Protein AF-A0A2S9FCI5-F1 (afdb_monomer)

Solvent-accessible surface area (backbone atoms only — not comparable to full-atom values): 9560 Å² total; per-residue (Å²): 133,84,92,73,63,89,64,54,70,78,67,57,77,81,68,85,74,79,74,58,65,68,59,52,50,54,52,49,54,51,51,53,51,51,51,53,52,43,71,76,43,70,69,76,59,73,81,62,77,63,88,55,54,66,58,54,49,51,61,74,65,48,76,75,74,75,86,72,66,100,71,66,59,71,43,45,28,89,49,37,69,62,48,51,52,48,42,28,73,77,68,65,31,40,71,61,73,78,63,41,67,41,101,87,70,45,36,70,36,37,42,33,37,45,84,93,44,63,40,35,37,16,31,47,40,65,93,80,68,43,58,39,72,59,88,97,55,80,88,76,87,85,89,76,78,69,99,71,92,130

Mean predicted aligned error: 16.14 Å

Sequence (150 aa):
MNDRDPLDVLRTGDLPIAPDPEFAAGLRARLESAANLFEQQPDRTQGVIMSGTDTALAELTRPASPPRPAAVPYLAVTDARAAISWYTDAFGAALVGDPVEMDDGRIGHAELTLSGGVLYLADEYPEIGLRAPSPQAVSVSLMLPVVDTD

Secondary structure (DSSP, 8-state):
-----TTGGGGS--PPPPPPHHHHHHHHHHHHHHHHHHHH-GGGGTT---TTHHHHHHHHTSPPPPPPPSS--EEEES-HHHHHHHHHHHH--EE-S--EE-TTS-EEEEEEEETTEEEEEEE-BGGGTB-PPPTT----------S---

Structure (mmCIF, N/CA/C/O backbone):
data_AF-A0A2S9FCI5-F1
#
_entry.id   AF-A0A2S9FCI5-F1
#
loop_
_atom_site.group_PDB
_atom_site.id
_atom_site.type_symbol
_atom_site.label_atom_id
_atom_site.label_alt_id
_atom_site.label_comp_id
_atom_site.label_asym_id
_atom_site.label_entity_id
_atom_site.label_seq_id
_atom_site.pdbx_PDB_ins_code
_atom_site.Cartn_x
_atom_site.Cartn_y
_atom_site.Cartn_z
_atom_site.occupancy
_atom_site.B_iso_or_equiv
_atom_site.auth_seq_id
_atom_site.auth_comp_id
_atom_site.auth_asym_id
_atom_site.auth_atom_id
_atom_site.pdbx_PDB_model_num
ATOM 1 N N . MET A 1 1 ? 35.111 19.765 6.389 1.00 44.50 1 MET A N 1
ATOM 2 C CA . MET A 1 1 ? 33.967 20.696 6.398 1.00 44.50 1 MET A CA 1
ATOM 3 C C . MET A 1 1 ? 33.190 20.392 5.128 1.00 44.50 1 MET A C 1
ATOM 5 O O . MET A 1 1 ? 33.705 20.666 4.056 1.00 44.50 1 MET A O 1
ATOM 9 N N . ASN A 1 2 ? 32.122 19.597 5.240 1.00 48.12 2 ASN A N 1
ATOM 10 C CA . ASN A 1 2 ? 31.456 18.956 4.102 1.00 48.12 2 ASN A CA 1
ATOM 11 C C . ASN A 1 2 ? 30.420 19.931 3.522 1.00 48.12 2 ASN A C 1
ATOM 13 O O . ASN A 1 2 ? 29.406 20.186 4.158 1.00 48.12 2 ASN A O 1
ATOM 17 N N . ASP A 1 3 ? 30.732 20.514 2.369 1.00 64.88 3 ASP A N 1
ATOM 18 C CA . ASP A 1 3 ? 30.119 21.734 1.815 1.00 64.88 3 ASP A CA 1
ATOM 19 C C . ASP A 1 3 ? 28.894 21.483 0.911 1.00 64.88 3 ASP A C 1
ATOM 21 O O . ASP A 1 3 ? 28.560 22.292 0.054 1.00 64.88 3 ASP A O 1
ATOM 25 N N . ARG A 1 4 ? 28.223 20.332 1.042 1.00 68.31 4 ARG A N 1
ATOM 26 C CA . ARG A 1 4 ? 26.975 20.041 0.312 1.00 68.31 4 ARG A CA 1
ATOM 27 C C . ARG A 1 4 ? 26.070 19.134 1.135 1.00 68.31 4 ARG A C 1
ATOM 29 O O . ARG A 1 4 ? 26.038 17.924 0.922 1.00 68.31 4 ARG A O 1
ATOM 36 N N . ASP A 1 5 ? 25.357 19.725 2.089 1.00 80.44 5 ASP A N 1
ATOM 37 C CA . ASP A 1 5 ? 24.171 19.103 2.680 1.00 80.44 5 ASP A CA 1
ATOM 38 C C . ASP A 1 5 ? 23.029 19.186 1.643 1.00 80.44 5 ASP A C 1
ATOM 40 O O . ASP A 1 5 ? 22.591 20.289 1.311 1.00 80.44 5 ASP A O 1
ATOM 44 N N . PRO A 1 6 ? 22.549 18.061 1.082 1.00 68.00 6 PRO A N 1
ATOM 45 C CA . PRO A 1 6 ? 21.478 18.070 0.084 1.00 68.00 6 PRO A CA 1
ATOM 46 C C . PRO A 1 6 ? 20.135 18.565 0.644 1.00 68.00 6 PRO A C 1
ATOM 48 O O . PRO A 1 6 ? 19.235 18.871 -0.134 1.00 68.00 6 PRO A O 1
ATOM 51 N N . LEU A 1 7 ? 19.992 18.658 1.972 1.00 74.44 7 LEU A N 1
ATOM 52 C CA . LEU A 1 7 ? 18.782 19.143 2.634 1.00 74.44 7 LEU A CA 1
ATOM 53 C C . LEU A 1 7 ? 18.821 20.645 2.945 1.00 74.44 7 LEU A C 1
ATOM 55 O O . LEU A 1 7 ? 17.837 21.183 3.449 1.00 74.44 7 LEU A O 1
ATOM 59 N N . ASP A 1 8 ? 19.911 21.347 2.621 1.00 75.44 8 ASP A N 1
ATOM 60 C CA . ASP A 1 8 ? 20.044 22.779 2.917 1.00 75.44 8 ASP A CA 1
ATOM 61 C C . ASP A 1 8 ? 19.059 23.642 2.107 1.00 75.44 8 ASP A C 1
ATOM 63 O O . ASP A 1 8 ? 18.567 24.658 2.591 1.00 75.44 8 ASP A O 1
A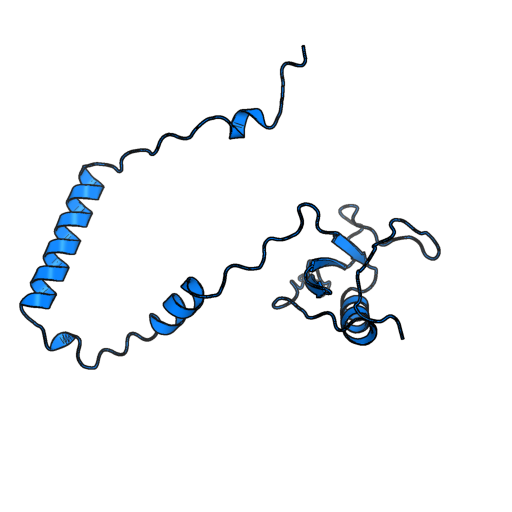TOM 67 N N . VAL A 1 9 ? 18.655 23.169 0.921 1.00 68.69 9 VAL A N 1
ATOM 68 C CA . VAL A 1 9 ? 17.616 23.798 0.083 1.00 68.69 9 VAL A CA 1
ATOM 69 C C . VAL A 1 9 ? 16.278 23.909 0.821 1.00 68.69 9 VAL A C 1
ATOM 71 O O . VAL A 1 9 ? 15.575 24.902 0.650 1.00 68.69 9 VAL A O 1
ATOM 74 N N . LEU A 1 10 ? 15.943 22.946 1.688 1.00 69.69 10 LEU A N 1
ATOM 75 C CA . LEU A 1 10 ? 14.701 22.959 2.473 1.00 69.69 10 LEU A CA 1
ATOM 76 C C . LEU A 1 10 ? 14.746 23.935 3.657 1.00 69.69 10 LEU A C 1
ATOM 78 O O . LEU A 1 10 ? 13.714 24.212 4.263 1.00 69.69 10 LEU A O 1
ATOM 82 N N . ARG A 1 11 ? 15.932 24.444 4.012 1.00 70.62 11 ARG A N 1
ATOM 83 C CA . ARG A 1 11 ? 16.096 25.481 5.041 1.00 70.62 11 ARG A CA 1
ATOM 84 C C . ARG A 1 11 ? 15.935 26.890 4.478 1.00 70.62 11 ARG A C 1
ATOM 86 O O . ARG A 1 11 ? 15.844 27.844 5.252 1.00 70.62 11 ARG A O 1
ATOM 93 N N . THR A 1 12 ? 15.882 27.033 3.155 1.00 65.25 12 THR A N 1
ATOM 94 C CA . THR A 1 12 ? 15.534 28.296 2.506 1.00 65.25 12 THR A CA 1
ATOM 95 C C . THR A 1 12 ? 14.066 28.580 2.802 1.00 65.25 12 THR A C 1
ATOM 97 O O . THR A 1 12 ? 13.178 27.896 2.305 1.00 65.25 12 THR A O 1
ATOM 100 N N . GLY A 1 13 ? 13.799 29.547 3.677 1.00 62.72 13 GLY A N 1
ATOM 101 C CA . GLY A 1 13 ? 12.436 29.982 3.948 1.00 62.72 13 GLY A CA 1
ATOM 102 C C . GLY A 1 13 ? 11.871 30.661 2.708 1.00 62.72 13 GLY A C 1
ATOM 103 O O . GLY A 1 13 ? 12.209 31.816 2.452 1.00 62.72 13 GLY A O 1
ATOM 104 N N . ASP A 1 14 ? 11.026 29.962 1.952 1.00 69.19 14 ASP A N 1
ATOM 105 C CA . ASP A 1 14 ? 10.187 30.598 0.940 1.00 69.19 14 ASP A CA 1
ATOM 106 C C . ASP A 1 14 ? 9.311 31.630 1.652 1.00 69.19 14 ASP A C 1
ATOM 108 O O . ASP A 1 14 ? 8.370 31.308 2.383 1.00 69.19 14 ASP A O 1
ATOM 112 N N . LEU A 1 15 ? 9.685 32.901 1.506 1.00 68.88 15 LEU A N 1
ATOM 113 C CA . LEU A 1 15 ? 8.907 33.996 2.055 1.00 68.88 15 LEU A CA 1
ATOM 114 C C . LEU A 1 15 ? 7.566 34.032 1.315 1.00 68.88 15 LEU A C 1
ATOM 116 O O . LEU A 1 15 ? 7.563 33.972 0.083 1.00 68.88 15 LEU A O 1
ATOM 120 N N . PRO A 1 16 ? 6.434 34.154 2.031 1.00 64.00 16 PRO A N 1
ATOM 121 C CA . PRO A 1 16 ? 5.131 34.285 1.402 1.00 64.00 16 PRO A CA 1
ATOM 122 C C . PRO A 1 16 ? 5.162 35.395 0.351 1.00 64.00 16 PRO A C 1
ATOM 124 O O . PRO A 1 16 ? 5.389 36.564 0.670 1.00 64.00 16 PRO A O 1
ATOM 127 N N . ILE A 1 17 ? 4.955 35.024 -0.910 1.00 78.69 17 ILE A N 1
ATOM 128 C CA . ILE A 1 17 ? 4.878 35.990 -1.998 1.00 78.69 17 ILE A CA 1
ATOM 129 C C . ILE A 1 17 ? 3.498 36.633 -1.910 1.00 78.69 17 ILE A C 1
ATOM 131 O O . ILE A 1 17 ? 2.476 35.945 -1.949 1.00 78.69 17 ILE A O 1
ATOM 135 N N . ALA A 1 18 ? 3.464 37.956 -1.755 1.00 80.38 18 ALA A N 1
ATOM 136 C CA . ALA A 1 18 ? 2.209 38.690 -1.815 1.00 80.38 18 ALA A CA 1
ATOM 137 C C . ALA A 1 18 ? 1.547 38.444 -3.186 1.00 80.38 18 ALA A C 1
ATOM 139 O O . ALA A 1 18 ? 2.243 38.498 -4.204 1.00 80.38 18 ALA A O 1
ATOM 140 N N . PRO A 1 19 ? 0.232 38.163 -3.237 1.00 79.62 19 PRO A N 1
ATOM 141 C CA . PRO A 1 19 ? -0.451 37.956 -4.505 1.00 79.62 19 PRO A CA 1
ATOM 142 C C . PRO A 1 19 ? -0.373 39.221 -5.359 1.00 79.62 19 PRO A C 1
ATOM 144 O O . PRO A 1 19 ? -0.295 40.334 -4.833 1.00 79.62 19 PRO A O 1
ATOM 147 N N . ASP A 1 20 ? -0.441 39.038 -6.675 1.00 88.75 20 ASP A N 1
ATOM 148 C CA . ASP A 1 20 ? -0.533 40.139 -7.629 1.00 88.75 20 ASP A CA 1
ATOM 149 C C . ASP A 1 20 ? -1.662 41.113 -7.213 1.00 88.75 20 ASP A C 1
ATOM 151 O O . ASP A 1 20 ? -2.812 40.680 -7.043 1.00 88.75 20 ASP A O 1
ATOM 155 N N . PRO A 1 21 ? -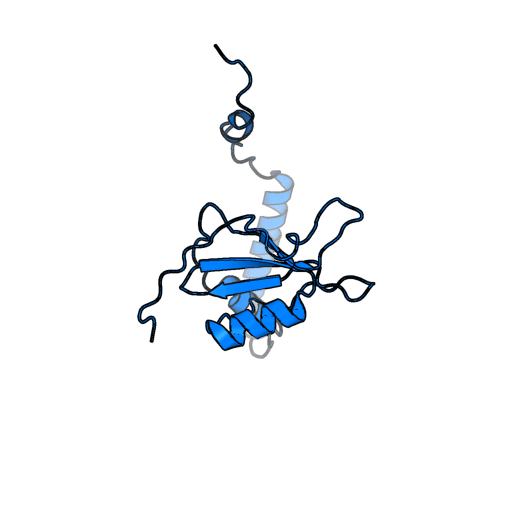1.363 42.413 -7.015 1.00 91.69 21 PRO A N 1
ATOM 156 C CA . PRO A 1 21 ? -2.350 43.408 -6.615 1.00 91.69 21 PRO A CA 1
ATOM 157 C C . PRO A 1 21 ? -3.570 43.486 -7.538 1.00 91.69 21 PRO A C 1
ATOM 159 O O . PRO A 1 21 ? -4.681 43.683 -7.039 1.00 91.69 21 PRO A O 1
ATOM 162 N N . GLU A 1 22 ? -3.403 43.306 -8.854 1.00 90.56 22 GLU A N 1
ATOM 163 C CA . GLU A 1 22 ? -4.531 43.335 -9.795 1.00 90.56 22 GLU A CA 1
ATOM 164 C C . GLU A 1 22 ? -5.445 42.126 -9.598 1.00 90.56 22 GLU A C 1
ATOM 166 O O . GLU A 1 22 ? -6.672 42.261 -9.539 1.00 90.56 22 GLU A O 1
ATOM 171 N N . PHE A 1 23 ? -4.850 40.947 -9.409 1.00 86.69 23 PHE A N 1
ATOM 172 C CA . PHE A 1 23 ? -5.590 39.733 -9.086 1.00 86.69 23 PHE A CA 1
ATOM 173 C C . PHE A 1 23 ? -6.343 39.875 -7.758 1.00 86.69 23 PHE A C 1
ATOM 175 O O . PHE A 1 23 ? -7.535 39.568 -7.684 1.00 86.69 23 PHE A O 1
ATOM 182 N N . ALA A 1 24 ? -5.677 40.380 -6.716 1.00 91.62 24 ALA A N 1
ATOM 183 C CA . ALA A 1 24 ? -6.276 40.566 -5.398 1.00 91.62 24 ALA A CA 1
ATOM 184 C C . ALA A 1 24 ? -7.448 41.563 -5.431 1.00 91.62 24 ALA A C 1
ATOM 186 O O . ALA A 1 24 ? -8.494 41.309 -4.825 1.00 91.62 24 ALA A O 1
ATOM 187 N N . ALA A 1 25 ? -7.304 42.671 -6.164 1.00 91.94 25 ALA A N 1
ATOM 188 C CA . ALA A 1 25 ? -8.369 43.651 -6.355 1.00 91.94 25 ALA A CA 1
ATOM 189 C C . ALA A 1 25 ? -9.548 43.064 -7.148 1.00 91.94 25 ALA A C 1
ATOM 191 O O . ALA A 1 25 ? -10.702 43.213 -6.742 1.00 91.94 25 ALA A O 1
ATOM 192 N N . GLY A 1 26 ? -9.268 42.337 -8.234 1.00 91.50 26 GLY A N 1
ATOM 193 C CA . GLY A 1 26 ? -10.291 41.686 -9.052 1.00 91.50 26 GLY A CA 1
ATOM 194 C C . GLY A 1 26 ? -11.070 40.611 -8.290 1.00 91.50 26 GLY A C 1
ATOM 195 O O . GLY A 1 26 ? -12.295 40.529 -8.407 1.00 91.50 26 GLY A O 1
ATOM 196 N N . LEU A 1 27 ? -10.384 39.810 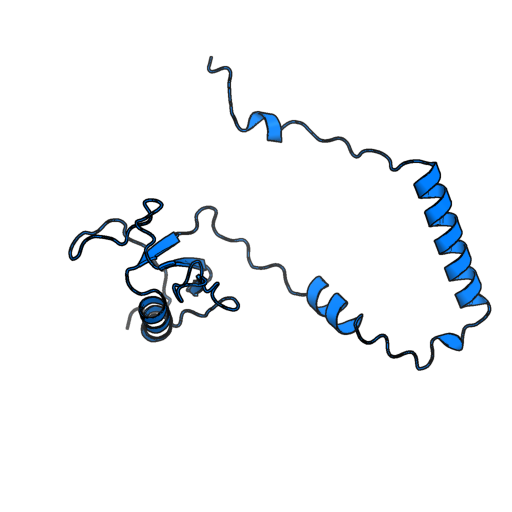-7.471 1.00 88.31 27 LEU A N 1
ATOM 197 C CA . LEU A 1 27 ? -11.023 38.817 -6.611 1.00 88.31 27 LEU A CA 1
ATOM 198 C C . LEU A 1 27 ? -11.902 39.486 -5.548 1.00 88.31 27 LEU A C 1
ATOM 200 O O . LEU A 1 27 ? -13.050 39.082 -5.374 1.00 88.31 27 LEU A O 1
ATOM 204 N N . ARG A 1 28 ? -11.401 40.533 -4.881 1.00 92.75 28 ARG A N 1
ATOM 205 C CA . ARG A 1 28 ? -12.167 41.273 -3.870 1.00 92.75 28 ARG A CA 1
ATOM 206 C C . ARG A 1 28 ? -13.450 41.867 -4.456 1.00 92.75 28 ARG A C 1
ATOM 208 O O . ARG A 1 28 ? -14.517 41.635 -3.899 1.00 92.75 28 ARG A O 1
ATOM 215 N N . ALA A 1 29 ? -13.372 42.523 -5.613 1.00 91.81 29 ALA A N 1
ATOM 216 C CA . ALA A 1 29 ? -14.545 43.096 -6.276 1.00 91.81 29 ALA A CA 1
ATOM 217 C C . ALA A 1 29 ? -15.597 42.030 -6.642 1.00 91.81 29 ALA A C 1
ATOM 219 O O . ALA A 1 29 ? -16.799 42.254 -6.493 1.00 91.81 29 ALA A O 1
ATOM 220 N N . ARG A 1 30 ? -15.162 40.842 -7.088 1.00 87.25 30 ARG A N 1
ATOM 221 C CA . ARG A 1 30 ? -16.064 39.715 -7.380 1.00 87.25 30 ARG A CA 1
ATOM 222 C C . ARG A 1 30 ? -16.742 39.172 -6.123 1.00 87.25 30 ARG A C 1
ATOM 224 O O . ARG A 1 30 ? -17.935 38.888 -6.168 1.00 87.25 30 ARG A O 1
ATOM 231 N N . LEU A 1 31 ? -16.006 39.047 -5.019 1.00 89.06 31 LEU A N 1
ATOM 232 C CA . LEU A 1 31 ? -16.555 38.587 -3.741 1.00 89.06 31 LEU A CA 1
ATOM 233 C C . LEU A 1 31 ? -17.557 39.590 -3.162 1.00 89.06 31 LEU A C 1
ATOM 235 O O . LEU A 1 31 ? -18.642 39.191 -2.754 1.00 89.06 31 LEU A O 1
ATOM 239 N N . GLU A 1 32 ? -17.237 40.883 -3.193 1.00 89.94 32 GLU A N 1
ATOM 240 C CA . GLU A 1 32 ? -18.145 41.953 -2.760 1.00 89.94 32 GLU A CA 1
ATOM 241 C C . GLU A 1 32 ? -19.407 41.999 -3.630 1.00 89.94 32 GLU A C 1
ATOM 243 O O . GLU A 1 32 ? -20.518 42.096 -3.114 1.00 89.94 32 GLU A O 1
ATOM 248 N N . SER A 1 33 ? -19.264 41.847 -4.951 1.00 81.06 33 SER A N 1
ATOM 249 C CA . SER A 1 33 ? -20.406 41.725 -5.862 1.00 81.06 33 SER A CA 1
ATOM 250 C C . SER A 1 33 ? -21.278 40.513 -5.534 1.00 81.06 33 SER A C 1
ATOM 252 O O . SER A 1 33 ? -22.500 40.629 -5.585 1.00 81.06 33 SER A O 1
ATOM 254 N N . ALA A 1 34 ? -20.682 39.359 -5.229 1.00 75.75 34 ALA A N 1
ATOM 255 C CA . ALA A 1 34 ? -21.421 38.147 -4.890 1.00 75.75 34 ALA A CA 1
ATOM 256 C C . ALA A 1 34 ? -22.139 38.276 -3.536 1.00 75.75 34 ALA A C 1
ATOM 258 O O . ALA A 1 34 ? -23.304 37.897 -3.430 1.00 75.75 34 ALA A O 1
ATOM 259 N N . ALA A 1 35 ? -21.480 38.865 -2.534 1.00 79.19 35 ALA A N 1
ATOM 260 C CA . ALA A 1 35 ? -22.061 39.132 -1.220 1.00 79.19 35 ALA A CA 1
ATOM 261 C C . ALA A 1 35 ? -23.239 40.116 -1.310 1.00 79.19 35 ALA A C 1
ATOM 263 O O . ALA A 1 35 ? -24.325 39.819 -0.822 1.00 79.19 35 ALA A O 1
ATOM 264 N N . ASN A 1 36 ? -23.075 41.227 -2.034 1.00 80.00 36 ASN A N 1
ATOM 265 C CA . ASN A 1 36 ? -24.152 42.197 -2.254 1.00 80.00 36 ASN A CA 1
ATOM 266 C C . ASN A 1 36 ? -25.341 41.581 -3.006 1.00 80.00 36 ASN A C 1
ATOM 268 O O . ASN A 1 36 ? -26.495 41.893 -2.718 1.00 80.00 36 ASN A O 1
ATOM 272 N N . LEU A 1 37 ? -25.076 40.700 -3.975 1.00 71.19 37 LEU A N 1
ATOM 273 C CA . LEU A 1 37 ? -26.123 40.006 -4.723 1.00 71.19 37 LEU A CA 1
ATOM 274 C C . LEU A 1 37 ? -26.898 39.020 -3.834 1.00 71.19 37 LEU A C 1
ATOM 276 O O . LEU A 1 37 ? -28.111 38.891 -3.986 1.00 71.19 37 LEU A O 1
ATOM 280 N N . PHE A 1 38 ? -26.218 38.383 -2.878 1.00 65.19 38 PHE A N 1
ATOM 281 C CA . PHE A 1 38 ? -26.828 37.530 -1.858 1.00 65.19 38 PHE A C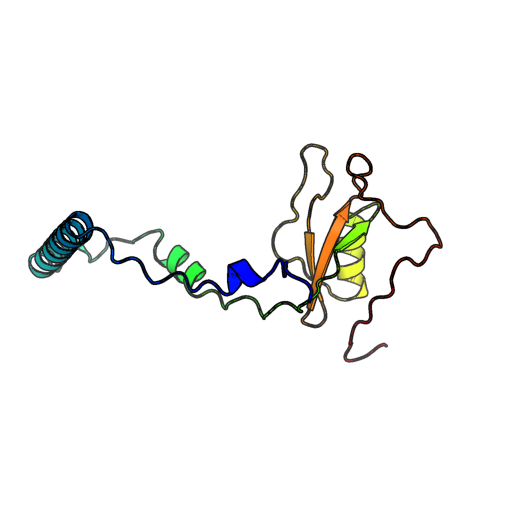A 1
ATOM 282 C C . PHE A 1 38 ? -27.700 38.333 -0.878 1.00 65.19 38 PHE A C 1
ATOM 284 O O . PHE A 1 38 ? -28.828 37.939 -0.596 1.00 65.19 38 PHE A O 1
ATOM 291 N N . GLU A 1 39 ? -27.225 39.495 -0.421 1.00 67.88 39 GLU A N 1
ATOM 292 C CA . GLU A 1 39 ? -27.977 40.385 0.476 1.00 67.88 39 GLU A CA 1
ATOM 293 C C . GLU A 1 39 ? -29.237 40.971 -0.181 1.00 67.88 39 GLU A C 1
ATOM 295 O O . GLU A 1 39 ? -30.271 41.119 0.470 1.00 67.88 39 GLU A O 1
ATOM 300 N N . GLN A 1 40 ? -29.183 41.279 -1.480 1.00 68.88 40 GLN A N 1
ATOM 301 C CA . GLN A 1 40 ? -30.319 41.833 -2.225 1.00 68.88 40 GLN A CA 1
ATOM 302 C C . GLN A 1 40 ? -31.368 40.782 -2.616 1.00 68.88 40 GLN A C 1
ATOM 304 O O . GLN A 1 40 ? -32.504 41.143 -2.931 1.00 68.88 40 GLN A O 1
ATOM 309 N N . GLN A 1 41 ? -31.003 39.497 -2.650 1.00 62.53 41 GLN A N 1
ATOM 310 C CA . GLN A 1 41 ? -31.875 38.404 -3.097 1.00 62.53 41 GLN A CA 1
ATOM 311 C C . GLN A 1 41 ? -31.768 37.184 -2.157 1.00 62.53 41 GLN A C 1
ATOM 313 O O . GLN A 1 41 ? -31.333 36.114 -2.593 1.00 62.53 41 GLN A O 1
ATOM 318 N N . PRO A 1 42 ? -32.197 37.315 -0.883 1.00 60.19 42 PRO A N 1
ATOM 319 C CA . PRO A 1 42 ? -31.992 36.298 0.156 1.00 60.19 42 PRO A CA 1
ATOM 320 C C . PRO A 1 42 ? -32.664 34.944 -0.144 1.00 60.19 42 PRO A C 1
ATOM 322 O O . PRO A 1 42 ? -32.157 33.897 0.258 1.00 60.19 42 PRO A O 1
ATOM 325 N N . ASP A 1 43 ? -33.756 34.937 -0.917 1.00 61.47 43 ASP A N 1
ATOM 326 C CA . ASP A 1 43 ? -34.547 33.729 -1.201 1.00 61.47 43 ASP A CA 1
ATOM 327 C C . ASP A 1 43 ? -34.050 32.905 -2.406 1.00 61.47 43 ASP A C 1
ATOM 329 O O . ASP A 1 43 ? -34.614 31.857 -2.715 1.00 61.47 43 ASP A O 1
ATOM 333 N N . ARG A 1 44 ? -32.980 33.314 -3.108 1.00 57.62 44 ARG A N 1
ATOM 334 C CA . ARG A 1 44 ? -32.487 32.568 -4.292 1.00 57.62 44 ARG A CA 1
ATOM 335 C C . ARG A 1 44 ? -31.700 31.301 -3.979 1.00 57.62 44 ARG A C 1
ATOM 337 O O . ARG A 1 44 ? -31.434 30.515 -4.885 1.00 57.62 44 ARG A O 1
ATOM 344 N N . THR A 1 45 ? -31.331 31.106 -2.721 1.00 53.03 45 THR A N 1
ATOM 345 C CA . THR A 1 45 ? -30.592 29.928 -2.246 1.00 53.03 45 THR A CA 1
ATOM 346 C C . THR A 1 45 ? -31.484 28.918 -1.530 1.00 53.03 45 THR A C 1
ATOM 348 O O . THR A 1 45 ? -31.046 27.794 -1.284 1.00 53.03 45 THR A O 1
ATOM 351 N N . GLN A 1 46 ? -32.743 29.260 -1.230 1.00 48.75 46 GLN A N 1
ATOM 352 C CA . GLN A 1 46 ? -33.702 28.294 -0.698 1.00 48.75 46 GLN A CA 1
ATOM 353 C C . GLN A 1 46 ? -34.083 27.295 -1.798 1.00 48.75 46 GLN A C 1
ATOM 355 O O . GLN A 1 46 ? -34.824 27.607 -2.724 1.00 48.75 46 GLN A O 1
ATOM 360 N N . GLY A 1 47 ? -33.542 26.078 -1.700 1.00 53.59 47 GLY A N 1
ATOM 361 C CA . GLY A 1 47 ? -33.836 24.979 -2.625 1.00 53.59 47 GLY A CA 1
ATOM 362 C C . GLY A 1 47 ? -32.786 24.734 -3.710 1.00 53.59 47 GLY A C 1
ATOM 363 O O . GLY A 1 47 ? -32.972 23.830 -4.523 1.00 53.59 47 GLY A O 1
ATOM 364 N N . VAL A 1 48 ? -31.661 25.461 -3.713 1.00 51.66 48 VAL A N 1
ATOM 365 C CA . VAL A 1 48 ? -30.488 25.045 -4.497 1.00 51.66 48 VAL A CA 1
ATOM 366 C C . VAL A 1 48 ? -29.786 23.938 -3.719 1.00 51.66 48 VAL A C 1
ATOM 368 O O . VAL A 1 48 ? -28.989 24.201 -2.821 1.00 51.66 48 VAL A O 1
ATOM 371 N N . ILE A 1 49 ? -30.097 22.684 -4.047 1.00 59.53 49 ILE A N 1
ATOM 372 C CA . ILE A 1 49 ? -29.287 21.551 -3.597 1.00 59.53 49 ILE A CA 1
ATOM 373 C C . ILE A 1 49 ? -27.940 21.675 -4.310 1.00 59.53 49 ILE A C 1
ATOM 375 O O . ILE A 1 49 ? -27.820 21.363 -5.495 1.00 59.53 49 ILE A O 1
ATOM 379 N N . MET A 1 50 ? -26.932 22.179 -3.596 1.00 52.75 50 MET A N 1
ATOM 380 C CA . MET A 1 50 ? -25.539 22.193 -4.041 1.00 52.75 50 MET A CA 1
ATOM 381 C C . MET A 1 50 ? -25.016 20.751 -4.048 1.00 52.75 50 MET A C 1
ATOM 383 O O . MET A 1 50 ? -24.296 20.326 -3.145 1.00 52.75 50 MET A O 1
ATOM 387 N N . SER A 1 51 ? -25.420 19.970 -5.052 1.00 61.28 51 SER A N 1
ATOM 388 C CA . SER A 1 51 ? -24.943 18.604 -5.256 1.00 61.28 51 SER A CA 1
ATOM 389 C C . SER A 1 51 ? -23.439 18.643 -5.535 1.00 61.28 51 SER A C 1
ATOM 391 O O . SER A 1 51 ? -23.016 18.881 -6.663 1.00 61.28 51 SER A O 1
ATOM 393 N N . GLY A 1 52 ? -22.641 18.465 -4.484 1.00 60.44 52 GLY A N 1
ATOM 394 C CA . GLY A 1 52 ? -21.179 18.481 -4.525 1.00 60.44 52 GLY A CA 1
ATOM 395 C C . GLY A 1 52 ? -20.534 19.145 -3.308 1.00 60.44 52 GLY A C 1
ATOM 396 O O . GLY A 1 52 ? -19.425 18.766 -2.943 1.00 60.44 52 GLY A O 1
ATOM 397 N N . THR A 1 53 ? -21.216 20.079 -2.631 1.00 65.81 53 THR A N 1
ATOM 398 C CA . THR A 1 53 ? -20.650 20.737 -1.439 1.00 65.81 53 THR A CA 1
ATOM 399 C C . THR A 1 53 ? -20.572 19.784 -0.253 1.00 65.81 53 THR A C 1
ATOM 401 O O . THR A 1 53 ? -19.560 19.790 0.435 1.00 65.81 53 THR A O 1
ATOM 404 N N . ASP A 1 54 ? -21.563 18.910 -0.059 1.00 62.19 54 ASP A N 1
ATOM 405 C CA . ASP A 1 54 ? -21.505 17.878 0.986 1.00 62.19 54 ASP A CA 1
ATOM 406 C C . ASP A 1 54 ? -20.355 16.890 0.750 1.00 62.19 54 ASP A C 1
ATOM 408 O O . ASP A 1 54 ? -19.641 16.531 1.683 1.00 62.19 54 ASP A O 1
ATOM 412 N N . THR A 1 55 ? -20.113 16.498 -0.506 1.00 66.12 55 THR A N 1
ATOM 413 C CA . THR A 1 55 ? -18.990 15.621 -0.869 1.00 66.12 55 THR A CA 1
ATOM 414 C C . THR A 1 55 ? -17.651 16.316 -0.642 1.00 66.12 55 THR A C 1
ATOM 416 O O . THR A 1 55 ? -16.778 15.754 0.011 1.00 66.12 55 THR A O 1
ATOM 419 N N . ALA A 1 56 ? -17.499 17.558 -1.112 1.00 72.25 56 ALA A N 1
ATOM 420 C CA . ALA A 1 56 ? -16.277 18.335 -0.920 1.00 72.25 56 ALA A CA 1
ATOM 421 C C . ALA A 1 56 ? -16.003 18.618 0.566 1.00 72.25 56 ALA A C 1
ATOM 423 O O . ALA A 1 56 ? -14.863 18.527 1.019 1.00 72.25 56 ALA A O 1
ATOM 424 N N . LEU A 1 57 ? -17.045 18.911 1.349 1.00 70.44 57 LEU A N 1
ATOM 425 C CA . LEU A 1 57 ? -16.928 19.116 2.787 1.00 70.44 57 LEU A CA 1
ATOM 426 C C . LEU A 1 57 ? -16.538 17.817 3.501 1.00 70.44 57 LEU A C 1
ATOM 428 O O . LEU A 1 57 ? -15.680 17.856 4.381 1.00 70.44 57 LEU A O 1
ATOM 432 N N . ALA A 1 58 ? -17.098 16.671 3.101 1.00 69.56 58 ALA A N 1
ATOM 433 C CA . ALA A 1 58 ? -16.735 15.360 3.638 1.00 69.56 58 ALA A CA 1
ATOM 434 C C . ALA A 1 58 ? -15.285 14.963 3.312 1.00 69.56 58 ALA A C 1
ATOM 436 O O . ALA A 1 58 ? -14.631 14.315 4.126 1.00 69.56 58 ALA A O 1
ATOM 437 N N . GLU A 1 59 ? -14.754 15.368 2.155 1.00 69.81 59 GLU A N 1
ATOM 438 C CA . GLU A 1 59 ? -13.336 15.175 1.828 1.00 69.81 59 GLU A CA 1
ATOM 439 C C . GLU A 1 59 ? -12.428 16.059 2.688 1.00 69.81 59 GLU A C 1
ATOM 441 O O . GLU A 1 59 ? -11.450 15.575 3.251 1.00 69.81 59 GLU A O 1
ATOM 446 N N . LEU A 1 60 ? -12.780 17.340 2.839 1.00 70.62 60 LEU A N 1
ATOM 447 C CA . LEU A 1 60 ? -12.017 18.317 3.624 1.00 70.62 60 LEU A CA 1
ATOM 448 C C . LEU A 1 60 ? -12.037 18.036 5.133 1.00 70.62 60 LEU A C 1
ATOM 450 O O . LEU A 1 60 ? -11.099 18.399 5.838 1.00 70.62 60 LEU A O 1
ATOM 454 N N . THR A 1 61 ? -13.112 17.423 5.636 1.00 66.44 61 THR A N 1
ATOM 455 C CA . THR A 1 61 ? -13.262 17.043 7.053 1.00 66.44 61 THR A CA 1
ATOM 456 C C . THR A 1 61 ? -12.887 15.593 7.331 1.00 66.44 61 THR A C 1
ATOM 458 O O . THR A 1 61 ? -12.951 15.164 8.487 1.00 66.44 61 THR A O 1
ATOM 461 N N . ARG A 1 62 ? -12.455 14.837 6.309 1.00 69.50 62 ARG A N 1
ATOM 462 C CA . ARG A 1 62 ? -11.911 13.495 6.508 1.00 69.50 62 ARG A CA 1
ATOM 463 C C . ARG A 1 62 ? -10.724 13.634 7.469 1.00 69.50 62 ARG A C 1
ATOM 465 O O . ARG A 1 62 ? -9.825 14.432 7.192 1.00 69.50 62 ARG A O 1
ATOM 472 N N . PRO A 1 63 ? -10.729 12.936 8.620 1.00 58.47 63 PRO A N 1
ATOM 473 C CA . PRO A 1 63 ? -9.640 13.047 9.576 1.00 58.47 63 PRO A CA 1
ATOM 474 C C . PRO A 1 63 ? -8.332 12.772 8.845 1.00 58.47 63 PRO A C 1
ATOM 476 O O . PRO A 1 63 ? -8.236 11.800 8.092 1.00 58.47 63 PRO A O 1
ATOM 479 N N . ALA A 1 64 ? -7.358 13.666 9.031 1.00 60.72 64 ALA A N 1
ATOM 480 C CA . ALA A 1 64 ? -6.036 13.489 8.458 1.00 60.72 64 ALA A CA 1
ATOM 481 C C . ALA A 1 64 ? -5.544 12.087 8.826 1.00 60.72 64 ALA A C 1
ATOM 483 O O . ALA A 1 64 ? -5.652 11.683 9.989 1.00 60.72 64 ALA A O 1
ATOM 484 N N . SER A 1 65 ? -5.054 11.344 7.831 1.00 64.81 65 SER A N 1
ATOM 485 C CA . SER A 1 65 ? -4.500 10.014 8.060 1.00 64.81 65 SER A CA 1
ATOM 486 C C . SER A 1 65 ? -3.513 10.089 9.228 1.00 64.81 65 SER A C 1
ATOM 488 O O . SER A 1 65 ? -2.727 11.045 9.279 1.00 64.81 65 SER A O 1
ATOM 490 N N . PRO A 1 66 ? -3.551 9.137 10.179 1.00 59.53 66 PRO A N 1
ATOM 491 C CA . PRO A 1 66 ? -2.624 9.147 11.301 1.00 59.53 66 PRO A CA 1
ATOM 492 C C . PRO A 1 66 ? -1.189 9.278 10.770 1.00 59.53 66 PRO A C 1
ATOM 494 O O . PRO A 1 66 ? -0.885 8.722 9.706 1.00 59.53 66 PRO A O 1
ATOM 497 N N . PRO A 1 67 ? -0.319 10.046 11.454 1.00 61.97 67 PRO A N 1
ATOM 498 C CA . PRO A 1 67 ? 1.027 10.309 10.970 1.00 61.97 67 PRO A CA 1
ATOM 499 C C . PRO A 1 67 ? 1.734 8.981 10.710 1.00 61.97 67 PRO A C 1
ATOM 501 O O . PRO A 1 67 ? 1.885 8.155 11.612 1.00 61.97 67 PRO A O 1
ATOM 504 N N . ARG A 1 68 ? 2.124 8.764 9.449 1.00 69.69 68 ARG A N 1
ATOM 505 C CA . ARG A 1 68 ? 2.830 7.546 9.052 1.00 69.69 68 ARG A CA 1
ATOM 506 C C . ARG A 1 68 ? 4.187 7.510 9.765 1.00 69.69 68 ARG A C 1
ATOM 508 O O . ARG A 1 68 ? 4.796 8.566 9.961 1.00 69.69 68 ARG A O 1
ATOM 515 N N . PRO A 1 69 ? 4.678 6.321 10.152 1.00 74.88 69 PRO A N 1
ATOM 516 C CA . PRO A 1 69 ? 6.032 6.189 10.665 1.00 74.88 69 PRO A CA 1
ATOM 517 C C . PRO A 1 69 ? 7.044 6.802 9.688 1.00 74.88 69 PRO A C 1
ATOM 519 O O . PRO A 1 69 ? 6.841 6.771 8.475 1.00 74.88 69 PRO A O 1
ATOM 522 N N . ALA A 1 70 ? 8.159 7.323 10.209 1.00 77.56 70 ALA A N 1
ATOM 523 C CA . ALA A 1 70 ? 9.193 7.962 9.388 1.00 77.56 70 ALA A CA 1
ATOM 524 C C . ALA A 1 70 ? 9.783 7.031 8.308 1.00 77.56 70 ALA A C 1
ATOM 526 O O . ALA A 1 70 ? 10.299 7.507 7.300 1.00 77.56 70 ALA A O 1
ATOM 527 N N . ALA A 1 71 ? 9.697 5.715 8.512 1.00 83.69 71 ALA A N 1
ATOM 528 C CA . ALA A 1 71 ? 10.020 4.705 7.518 1.00 83.69 71 ALA A CA 1
ATOM 529 C C . ALA A 1 71 ? 8.827 3.764 7.341 1.00 83.69 71 ALA A C 1
ATOM 531 O O . ALA A 1 71 ? 8.315 3.217 8.319 1.00 83.69 71 ALA A O 1
ATOM 532 N N . VAL A 1 72 ? 8.424 3.555 6.088 1.00 90.69 72 VAL A N 1
ATOM 533 C CA . VAL A 1 72 ? 7.380 2.601 5.715 1.00 90.69 72 VAL A CA 1
ATOM 534 C C . VAL A 1 72 ? 8.018 1.493 4.881 1.00 90.69 72 VAL A C 1
ATOM 536 O O . VAL A 1 72 ? 8.620 1.794 3.847 1.00 90.69 72 VAL A O 1
ATOM 539 N N . PRO A 1 73 ? 7.930 0.225 5.310 1.00 92.06 73 PRO A N 1
ATOM 540 C CA . PRO A 1 73 ? 8.413 -0.882 4.505 1.00 92.06 73 PRO A CA 1
ATOM 541 C C . PRO A 1 73 ? 7.606 -0.998 3.208 1.00 92.06 73 PRO A C 1
ATOM 543 O O . PRO A 1 73 ? 6.377 -0.938 3.221 1.00 92.06 73 PRO A O 1
ATOM 546 N N . TYR A 1 74 ? 8.321 -1.188 2.100 1.00 94.12 74 TYR A N 1
ATOM 547 C CA . TYR A 1 74 ? 7.749 -1.475 0.789 1.00 94.12 74 TYR A CA 1
ATOM 548 C C . TYR A 1 74 ? 8.229 -2.856 0.352 1.00 94.12 74 TYR A C 1
ATOM 550 O O . TYR A 1 74 ? 9.425 -3.065 0.144 1.00 94.12 74 TYR A O 1
ATOM 558 N N . LEU A 1 75 ? 7.307 -3.809 0.244 1.00 94.31 75 LEU A N 1
ATOM 559 C CA . LEU A 1 75 ? 7.614 -5.187 -0.117 1.00 94.31 75 LEU A CA 1
ATOM 560 C C . LEU A 1 75 ? 7.436 -5.417 -1.616 1.00 94.31 75 LEU A C 1
ATOM 562 O O . LEU A 1 75 ? 6.387 -5.116 -2.175 1.00 94.31 75 LEU A O 1
ATOM 566 N N . ALA A 1 76 ? 8.449 -6.002 -2.248 1.00 95.06 76 ALA A N 1
ATOM 567 C CA . ALA A 1 76 ? 8.291 -6.658 -3.538 1.00 95.06 76 ALA A CA 1
ATOM 568 C C . ALA A 1 76 ? 7.925 -8.122 -3.287 1.00 95.06 76 ALA A C 1
ATOM 570 O O . ALA A 1 76 ? 8.647 -8.825 -2.574 1.00 95.06 76 ALA A O 1
ATOM 571 N N . VAL A 1 77 ? 6.815 -8.577 -3.855 1.00 94.81 77 VAL A N 1
ATOM 572 C CA . VAL A 1 77 ? 6.324 -9.953 -3.720 1.00 94.81 77 VAL A CA 1
ATOM 573 C C . VAL A 1 77 ? 6.079 -10.558 -5.098 1.00 94.81 77 VAL A C 1
ATOM 575 O O . VAL A 1 77 ? 5.875 -9.842 -6.066 1.00 94.81 77 VAL A O 1
ATOM 578 N N . THR A 1 78 ? 6.130 -11.882 -5.212 1.00 94.38 78 THR A N 1
ATOM 579 C CA . THR A 1 78 ? 5.880 -12.568 -6.494 1.00 94.38 78 THR A CA 1
ATOM 580 C C . THR A 1 78 ? 4.400 -12.594 -6.883 1.00 94.38 78 THR A C 1
ATOM 582 O O . THR A 1 78 ? 4.088 -12.836 -8.042 1.00 94.38 78 THR A O 1
ATOM 585 N N . ASP A 1 79 ? 3.509 -12.431 -5.900 1.00 96.12 79 ASP A N 1
ATOM 586 C CA . ASP A 1 79 ? 2.057 -12.358 -6.078 1.00 96.12 79 ASP A CA 1
ATOM 587 C C . ASP A 1 79 ? 1.466 -11.436 -4.999 1.00 96.12 79 ASP A C 1
ATOM 589 O O . ASP A 1 79 ? 1.323 -11.805 -3.827 1.00 96.12 79 ASP A O 1
ATOM 593 N N . ALA A 1 80 ? 1.159 -10.205 -5.392 1.00 97.75 80 ALA A N 1
ATOM 594 C CA . ALA A 1 80 ? 0.639 -9.165 -4.521 1.00 97.75 80 ALA A CA 1
ATOM 595 C C . ALA A 1 80 ? -0.782 -9.444 -4.046 1.00 97.75 80 ALA A C 1
ATOM 597 O O . ALA A 1 80 ? -1.091 -9.163 -2.889 1.00 97.75 80 ALA A O 1
ATOM 598 N N . ARG A 1 81 ? -1.647 -10.027 -4.883 1.00 97.81 81 ARG A N 1
ATOM 599 C CA . ARG A 1 81 ? -3.019 -10.358 -4.467 1.00 97.81 81 ARG A CA 1
ATOM 600 C C . ARG A 1 81 ? -3.017 -11.465 -3.424 1.00 97.81 81 ARG A C 1
ATOM 602 O O . ARG A 1 81 ? -3.720 -11.345 -2.420 1.00 97.81 81 ARG A O 1
ATOM 609 N N . ALA A 1 82 ? -2.204 -12.501 -3.624 1.00 97.81 82 ALA A N 1
ATOM 610 C CA . ALA A 1 82 ? -2.032 -13.554 -2.632 1.00 97.81 82 ALA A CA 1
ATOM 611 C C . ALA A 1 82 ? -1.434 -13.002 -1.331 1.00 97.81 82 ALA A C 1
ATOM 613 O O . ALA A 1 82 ? -1.918 -13.339 -0.250 1.00 97.81 82 ALA A O 1
ATOM 614 N N . ALA A 1 83 ? -0.438 -12.113 -1.418 1.00 96.88 83 ALA A N 1
ATOM 615 C CA . ALA A 1 83 ? 0.139 -11.463 -0.244 1.00 96.88 83 ALA A CA 1
ATOM 616 C C . ALA A 1 83 ? -0.898 -10.620 0.517 1.00 96.88 83 ALA A C 1
ATOM 618 O O . ALA A 1 83 ? -0.993 -10.743 1.735 1.00 96.88 83 ALA A O 1
ATOM 619 N N . ILE A 1 84 ? -1.703 -9.812 -0.183 1.00 97.62 84 ILE A N 1
ATOM 620 C CA . ILE A 1 84 ? -2.792 -9.025 0.415 1.00 97.62 84 ILE A CA 1
ATOM 621 C C . ILE A 1 84 ? -3.766 -9.940 1.156 1.00 97.62 84 ILE A C 1
ATOM 623 O O . ILE A 1 84 ? -4.002 -9.715 2.340 1.00 97.62 84 ILE A O 1
ATOM 627 N N . SER A 1 85 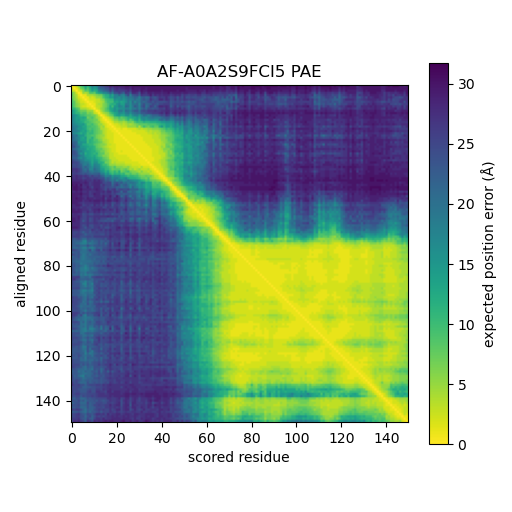? -4.274 -10.990 0.495 1.00 98.00 85 SER A N 1
ATOM 628 C CA . SER A 1 85 ? -5.188 -11.954 1.127 1.00 98.00 85 SER A CA 1
ATOM 629 C C . SER A 1 85 ? -4.565 -12.538 2.386 1.00 98.00 85 SER A C 1
ATOM 631 O O . SER A 1 85 ? -5.185 -12.534 3.440 1.00 98.00 85 SER A O 1
ATOM 633 N N . TRP A 1 86 ? -3.305 -12.966 2.307 1.00 97.19 86 TRP A N 1
ATOM 634 C CA . TRP A 1 86 ? -2.622 -13.566 3.441 1.00 97.19 86 TRP A CA 1
ATOM 635 C C . TRP A 1 86 ? -2.455 -12.597 4.617 1.00 97.19 86 TRP A C 1
ATOM 637 O O . TRP A 1 86 ? -2.732 -12.975 5.751 1.00 97.19 86 TRP A O 1
ATOM 647 N N . TYR A 1 87 ? -2.046 -11.346 4.381 1.00 95.31 87 TYR A N 1
ATOM 648 C CA . TYR A 1 87 ? -1.932 -10.350 5.453 1.00 95.31 87 TYR A CA 1
ATOM 649 C C . TYR A 1 87 ? -3.296 -9.989 6.056 1.00 95.31 87 TYR A C 1
ATOM 651 O O . TYR A 1 87 ? -3.391 -9.769 7.267 1.00 95.31 87 TYR A O 1
ATOM 659 N N . THR A 1 88 ? -4.350 -9.944 5.240 1.00 95.38 88 THR A N 1
ATOM 660 C CA . THR A 1 88 ? -5.722 -9.747 5.717 1.00 95.38 88 THR A CA 1
ATOM 661 C C . THR A 1 88 ? -6.186 -10.921 6.575 1.00 95.38 88 THR A C 1
ATOM 663 O O . THR A 1 88 ? -6.666 -10.699 7.683 1.00 95.38 88 THR A O 1
ATOM 666 N N . ASP A 1 89 ? -5.975 -12.155 6.126 1.00 95.44 89 ASP A N 1
ATOM 667 C CA . ASP A 1 89 ? -6.450 -13.356 6.815 1.00 95.44 89 ASP A CA 1
ATOM 668 C C . ASP A 1 89 ? -5.639 -13.665 8.084 1.00 95.44 89 ASP A C 1
ATOM 670 O O . ASP A 1 89 ? -6.206 -14.021 9.115 1.00 95.44 89 ASP A O 1
ATOM 674 N N . ALA A 1 90 ? -4.311 -13.523 8.029 1.00 92.94 90 ALA A N 1
ATOM 675 C CA . ALA A 1 90 ? -3.415 -13.905 9.119 1.00 92.94 90 ALA A CA 1
AT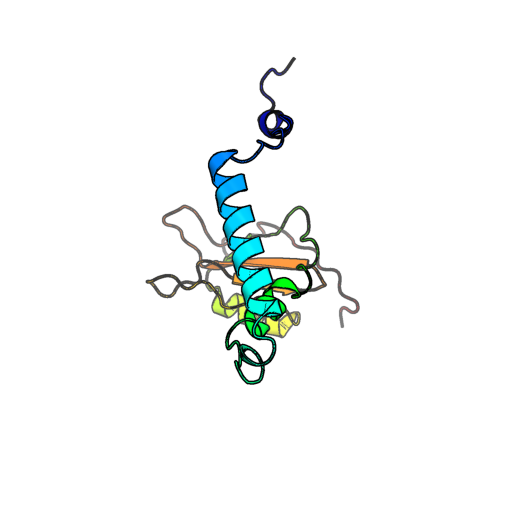OM 676 C C . ALA A 1 90 ? -3.274 -12.825 10.198 1.00 92.94 90 ALA A C 1
ATOM 678 O O . ALA A 1 90 ? -3.103 -13.151 11.370 1.00 92.94 90 ALA A O 1
ATOM 679 N N . PHE A 1 91 ? -3.316 -11.546 9.813 1.00 90.31 91 PHE A N 1
ATOM 680 C CA . PHE A 1 91 ? -3.055 -10.433 10.730 1.00 90.31 91 PHE A CA 1
ATOM 681 C C . PHE A 1 91 ? -4.205 -9.426 10.824 1.00 90.31 91 PHE A C 1
ATOM 683 O O . PHE A 1 91 ? -4.101 -8.454 11.571 1.00 90.31 91 PHE A O 1
ATOM 690 N N . GLY A 1 92 ? -5.298 -9.620 10.081 1.00 91.94 92 GLY A N 1
ATOM 691 C CA . GLY A 1 92 ? -6.398 -8.657 10.048 1.00 91.94 92 GLY A CA 1
ATOM 692 C C . GLY A 1 92 ? -6.018 -7.344 9.362 1.00 91.94 92 GLY A C 1
ATOM 693 O O . GLY A 1 92 ? -6.583 -6.299 9.685 1.00 91.94 92 GLY A O 1
ATOM 694 N N . ALA A 1 93 ? -5.038 -7.366 8.450 1.00 94.12 93 ALA A N 1
ATOM 695 C CA . ALA A 1 93 ? -4.659 -6.177 7.698 1.00 94.12 93 ALA A CA 1
ATOM 696 C C . ALA A 1 93 ? -5.810 -5.702 6.797 1.00 94.12 93 ALA A C 1
ATOM 698 O O . ALA A 1 93 ? -6.511 -6.508 6.181 1.00 94.12 93 ALA A O 1
ATOM 699 N N . ALA A 1 94 ? -5.972 -4.386 6.675 1.00 95.56 94 ALA A N 1
ATOM 700 C CA . ALA A 1 94 ? -7.005 -3.779 5.837 1.00 95.56 94 ALA A CA 1
ATOM 701 C C . ALA A 1 94 ? -6.388 -2.980 4.686 1.00 95.56 94 ALA A C 1
ATOM 703 O O . ALA A 1 94 ? -5.434 -2.230 4.899 1.00 95.56 94 ALA A O 1
ATOM 704 N N . LEU A 1 95 ? -6.957 -3.119 3.486 1.00 96.06 95 LEU A N 1
ATOM 705 C CA . LEU A 1 95 ? -6.601 -2.294 2.332 1.00 96.06 95 LEU A CA 1
ATOM 706 C C . LEU A 1 95 ? -6.974 -0.832 2.572 1.00 96.06 95 LEU A C 1
ATOM 708 O O . LEU A 1 95 ? -8.083 -0.521 3.016 1.00 96.06 95 LEU A O 1
ATOM 712 N N . VAL A 1 96 ? -6.052 0.064 2.234 1.00 94.56 96 VAL A N 1
ATOM 713 C CA . VAL A 1 96 ? -6.315 1.502 2.190 1.00 94.56 96 VAL A CA 1
ATOM 714 C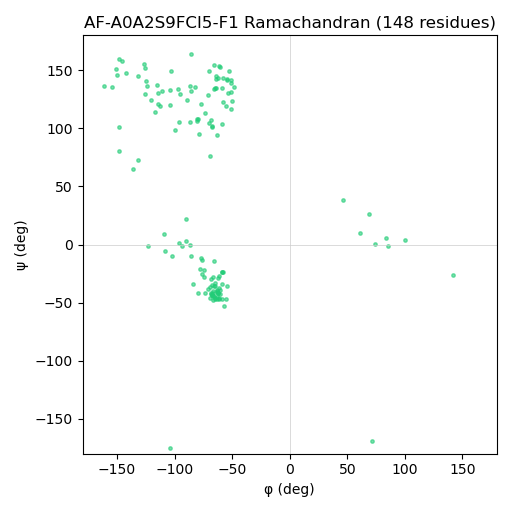 C . VAL A 1 96 ? -6.569 1.899 0.744 1.00 94.56 96 VAL A C 1
ATOM 716 O O . VAL A 1 96 ? -5.640 2.114 -0.028 1.00 94.56 96 VAL A O 1
ATOM 719 N N . GLY A 1 97 ? -7.850 2.002 0.397 1.00 91.88 97 GLY A N 1
ATOM 720 C CA . GLY A 1 97 ? -8.274 2.276 -0.973 1.00 91.88 97 GLY A CA 1
ATOM 721 C C . GLY A 1 97 ? -8.056 1.092 -1.914 1.00 91.88 97 GLY A C 1
ATOM 722 O O . GLY A 1 97 ? -7.782 -0.031 -1.484 1.00 91.88 97 GLY A O 1
ATOM 723 N N . ASP A 1 98 ? -8.214 1.361 -3.206 1.00 95.69 98 ASP A N 1
ATOM 724 C CA . ASP A 1 98 ? -8.052 0.354 -4.246 1.00 95.69 98 ASP A CA 1
ATOM 725 C C . ASP A 1 98 ? -6.566 0.179 -4.603 1.00 95.69 98 ASP A C 1
ATOM 727 O O . ASP A 1 98 ? -5.855 1.177 -4.772 1.00 95.69 98 ASP A O 1
ATOM 731 N N . PRO A 1 99 ? -6.078 -1.068 -4.749 1.00 97.44 99 PRO A N 1
ATOM 732 C CA . PRO A 1 99 ? -4.761 -1.323 -5.314 1.00 97.44 99 PRO A CA 1
ATOM 733 C C . PRO A 1 99 ? -4.598 -0.672 -6.691 1.00 97.44 99 PRO A C 1
ATOM 735 O O . PRO A 1 99 ? -5.509 -0.680 -7.517 1.00 97.44 99 PRO A O 1
ATOM 738 N N . VAL A 1 100 ? -3.404 -0.154 -6.964 1.00 97.81 100 VAL A N 1
ATOM 739 C CA . VAL A 1 100 ? -3.045 0.365 -8.283 1.00 97.81 100 VAL A CA 1
ATOM 740 C C . VAL A 1 100 ? -2.673 -0.809 -9.175 1.00 97.81 100 VAL A C 1
ATOM 742 O O . VAL A 1 100 ? -1.599 -1.398 -9.032 1.00 97.81 100 VAL A O 1
ATOM 745 N N . GLU A 1 101 ? -3.567 -1.139 -10.097 1.00 97.94 101 GLU A N 1
ATOM 746 C CA . GLU A 1 101 ? -3.346 -2.168 -11.110 1.00 97.94 101 GLU A CA 1
ATOM 747 C C . GLU A 1 101 ? -2.649 -1.571 -12.336 1.00 97.94 10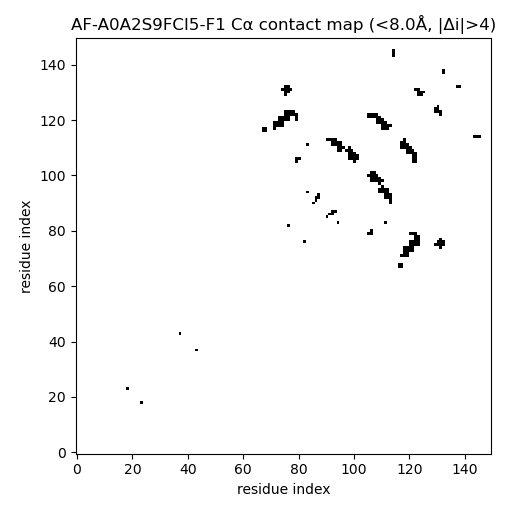1 GLU A C 1
ATOM 749 O O . GLU A 1 101 ? -2.983 -0.480 -12.800 1.00 97.94 101 GLU A O 1
ATOM 754 N N . MET A 1 102 ? -1.655 -2.287 -12.846 1.00 95.94 102 MET A N 1
ATOM 755 C CA . MET A 1 102 ? -0.956 -1.969 -14.085 1.00 95.94 102 MET A CA 1
ATOM 756 C C . MET A 1 102 ? -1.699 -2.558 -15.291 1.00 95.94 102 MET A C 1
ATOM 758 O O . MET A 1 102 ? -2.509 -3.473 -15.150 1.00 95.94 102 MET A O 1
ATOM 762 N N . ASP A 1 103 ? -1.373 -2.085 -16.498 1.00 95.88 103 ASP A N 1
ATOM 763 C CA . ASP A 1 103 ? -1.997 -2.548 -17.751 1.00 95.88 103 ASP A CA 1
ATOM 764 C C . ASP A 1 103 ? -1.826 -4.059 -18.009 1.00 95.88 103 ASP A C 1
ATOM 766 O O . ASP A 1 103 ? -2.611 -4.664 -18.739 1.00 95.88 103 ASP A O 1
ATOM 770 N N . ASP A 1 104 ? -0.798 -4.678 -17.423 1.00 94.19 104 ASP A N 1
ATOM 771 C CA . ASP A 1 104 ? -0.524 -6.116 -17.512 1.00 94.19 104 ASP A CA 1
ATOM 772 C C . ASP A 1 104 ? -1.196 -6.945 -16.398 1.00 94.19 104 ASP A C 1
ATOM 774 O O . ASP A 1 104 ? -1.021 -8.164 -16.344 1.00 94.19 104 ASP A O 1
ATOM 778 N N . GLY A 1 105 ? -1.982 -6.300 -15.530 1.00 95.44 105 GLY A N 1
ATOM 779 C CA . GLY A 1 105 ? -2.722 -6.919 -14.431 1.00 95.44 105 GLY A CA 1
ATOM 780 C C . GLY A 1 105 ? -1.931 -7.097 -13.133 1.00 95.44 105 GLY A C 1
ATOM 781 O O . GLY A 1 105 ? -2.503 -7.576 -12.151 1.00 95.44 105 GLY A O 1
ATOM 782 N N . ARG A 1 106 ? -0.646 -6.716 -13.092 1.00 96.88 106 ARG A N 1
ATOM 783 C CA . ARG A 1 106 ? 0.129 -6.684 -11.844 1.00 96.88 106 ARG A CA 1
ATOM 784 C C . ARG A 1 106 ? -0.351 -5.566 -10.927 1.00 96.88 106 ARG A C 1
ATOM 786 O O . ARG A 1 106 ? -0.757 -4.498 -11.380 1.00 96.88 106 ARG A O 1
ATOM 793 N N . ILE A 1 107 ? -0.235 -5.772 -9.623 1.00 98.19 107 ILE A N 1
ATOM 794 C CA . ILE A 1 107 ? -0.385 -4.709 -8.634 1.00 98.19 107 ILE A CA 1
ATOM 795 C C . ILE A 1 107 ? 0.923 -3.919 -8.578 1.00 98.19 107 ILE A C 1
ATOM 797 O O . ILE A 1 107 ? 1.925 -4.384 -8.036 1.00 98.19 107 ILE A O 1
ATOM 801 N N . GLY A 1 108 ? 0.907 -2.697 -9.104 1.00 97.19 108 GLY A N 1
ATOM 802 C CA . GLY A 1 108 ? 2.045 -1.780 -9.024 1.00 97.19 108 GLY A CA 1
ATOM 803 C C . GLY A 1 108 ? 2.191 -1.135 -7.644 1.00 97.19 108 GLY A C 1
ATOM 804 O O . GLY A 1 108 ? 3.293 -0.750 -7.251 1.00 97.19 108 GLY A O 1
ATOM 805 N N . HIS A 1 109 ? 1.092 -1.024 -6.892 1.00 97.69 109 HIS A N 1
ATOM 806 C CA . HIS A 1 109 ? 1.093 -0.490 -5.534 1.00 97.69 109 HIS A CA 1
ATOM 807 C C . HIS A 1 109 ? -0.163 -0.900 -4.761 1.00 97.69 109 HIS A C 1
ATOM 809 O O . HIS A 1 109 ? -1.275 -0.790 -5.270 1.00 97.69 109 HIS A O 1
ATOM 815 N N . ALA A 1 110 ? 0.005 -1.306 -3.510 1.00 98.12 110 ALA A N 1
ATOM 816 C CA . ALA A 1 110 ? -1.075 -1.465 -2.551 1.00 98.12 110 ALA A CA 1
ATOM 817 C C . ALA A 1 110 ? -0.618 -1.018 -1.163 1.00 98.12 110 ALA A C 1
ATOM 819 O O . ALA A 1 110 ? 0.544 -1.194 -0.786 1.00 98.12 110 ALA A O 1
ATOM 820 N N . GLU A 1 111 ? -1.560 -0.483 -0.394 1.00 96.94 111 GLU A N 1
ATOM 821 C CA . GLU A 1 111 ? -1.350 -0.063 0.984 1.00 96.94 111 GLU A CA 1
ATOM 822 C C . GLU A 1 111 ? -2.180 -0.929 1.933 1.00 96.94 111 GLU A C 1
ATOM 824 O O . GLU A 1 111 ? -3.385 -1.099 1.746 1.00 96.94 111 GLU A O 1
ATOM 829 N N . LEU A 1 112 ? -1.539 -1.444 2.981 1.00 95.25 112 LEU A N 1
ATOM 830 C CA . LEU A 1 112 ? -2.178 -2.221 4.036 1.00 95.25 112 LEU A CA 1
ATOM 831 C C . LEU A 1 112 ? -1.978 -1.542 5.388 1.00 95.25 112 LEU A C 1
ATOM 833 O O . LEU A 1 112 ? -0.844 -1.321 5.812 1.00 95.25 112 LEU A O 1
ATOM 837 N N . THR A 1 113 ? -3.066 -1.254 6.098 1.00 92.94 113 THR A N 1
ATOM 838 C CA . THR A 1 113 ? -3.004 -0.865 7.513 1.00 92.94 113 THR A CA 1
ATOM 839 C C . THR A 1 113 ? -2.985 -2.090 8.406 1.00 92.94 113 THR A C 1
ATOM 841 O O . THR A 1 113 ? -3.819 -2.982 8.247 1.00 92.94 113 THR A O 1
ATOM 844 N N . LEU A 1 114 ? -2.061 -2.103 9.365 1.00 88.62 114 LEU A N 1
ATOM 845 C CA . LEU A 1 114 ? -1.905 -3.182 10.334 1.00 88.62 114 LEU A CA 1
ATOM 846 C C . LEU A 1 114 ? -1.243 -2.659 11.620 1.00 88.62 114 LEU A C 1
ATOM 848 O O . LEU A 1 114 ? -0.289 -1.887 11.551 1.00 88.62 114 LEU A O 1
ATOM 852 N N . SER A 1 115 ? -1.758 -3.049 12.792 1.00 85.81 115 SER A N 1
ATOM 853 C CA . SER A 1 115 ? -1.281 -2.616 14.126 1.00 85.81 115 SER A CA 1
ATOM 854 C C . SER A 1 115 ? -1.030 -1.104 14.272 1.00 85.81 115 SER A C 1
ATOM 856 O O . SER A 1 115 ? -0.055 -0.679 14.890 1.00 85.81 115 SER A O 1
ATOM 858 N N . GLY A 1 116 ? -1.887 -0.271 13.673 1.00 83.94 116 GLY A N 1
ATOM 859 C CA . GLY A 1 116 ? -1.750 1.194 13.694 1.00 83.94 116 GLY A CA 1
ATOM 860 C C . GLY A 1 116 ? -0.639 1.757 12.795 1.00 83.94 116 GLY A C 1
ATOM 861 O O . GLY A 1 116 ? -0.460 2.972 12.749 1.00 83.94 116 GLY A O 1
ATOM 862 N N . GLY A 1 117 ? 0.087 0.899 12.076 1.00 87.25 117 GLY A N 1
ATOM 863 C CA . GLY A 1 117 ? 1.046 1.262 11.038 1.00 87.25 117 GLY A CA 1
ATOM 864 C C . GLY A 1 117 ? 0.507 1.014 9.629 1.00 87.25 117 GLY A C 1
ATOM 865 O O . GLY A 1 117 ? -0.647 0.623 9.435 1.00 87.25 117 GLY A O 1
ATOM 866 N N . VAL A 1 118 ? 1.372 1.236 8.639 1.00 91.19 118 VAL A N 1
ATOM 867 C CA . VAL A 1 118 ? 1.093 0.942 7.230 1.00 91.19 118 VAL A CA 1
ATOM 868 C C . VAL A 1 118 ? 2.260 0.166 6.619 1.00 91.19 118 VAL A C 1
ATOM 870 O O . VAL A 1 118 ? 3.417 0.384 6.981 1.00 91.19 118 VAL A O 1
ATOM 873 N N . LEU A 1 119 ? 1.938 -0.741 5.706 1.00 92.75 119 LEU A N 1
ATOM 874 C CA . LEU A 1 119 ? 2.853 -1.521 4.883 1.00 92.75 119 LEU A CA 1
ATOM 875 C C . LEU A 1 119 ? 2.487 -1.266 3.423 1.00 92.75 119 LEU A C 1
ATOM 877 O O . LEU A 1 119 ? 1.304 -1.292 3.083 1.00 92.75 119 LEU A O 1
ATOM 881 N N . TYR A 1 120 ? 3.477 -1.051 2.561 1.00 96.06 120 TYR A N 1
ATOM 882 C CA . TYR A 1 120 ? 3.244 -1.046 1.119 1.00 96.06 120 TYR A CA 1
ATOM 883 C C . TYR A 1 120 ? 3.725 -2.348 0.509 1.00 96.06 120 TYR A C 1
ATOM 885 O O . TYR A 1 120 ? 4.702 -2.943 0.973 1.00 96.06 120 TYR A O 1
ATOM 893 N N . LEU A 1 121 ? 3.068 -2.772 -0.561 1.00 96.88 121 LEU A N 1
ATOM 894 C CA . LEU A 1 121 ? 3.540 -3.883 -1.368 1.00 96.88 121 LEU A CA 1
ATOM 895 C C . LEU A 1 121 ? 3.214 -3.687 -2.845 1.00 96.88 121 LEU A C 1
ATOM 897 O O . LEU A 1 121 ? 2.314 -2.929 -3.204 1.00 96.88 121 LEU A O 1
ATOM 901 N N . ALA A 1 122 ? 3.964 -4.377 -3.692 1.00 97.94 122 ALA A N 1
ATOM 902 C CA . ALA A 1 122 ? 3.715 -4.494 -5.120 1.00 97.94 122 ALA A CA 1
ATOM 903 C C . ALA A 1 122 ? 4.195 -5.855 -5.619 1.00 97.94 122 ALA A C 1
ATOM 905 O O . ALA A 1 122 ? 5.058 -6.486 -4.996 1.00 97.94 122 ALA A O 1
ATOM 906 N N . ASP A 1 123 ? 3.665 -6.268 -6.763 1.00 97.81 123 ASP A N 1
ATOM 907 C CA . ASP A 1 123 ? 4.250 -7.357 -7.526 1.00 97.81 123 ASP A CA 1
ATOM 908 C C . ASP A 1 123 ? 5.682 -7.006 -7.934 1.00 97.81 123 ASP A C 1
ATOM 910 O O . ASP A 1 123 ? 6.064 -5.839 -8.087 1.00 97.81 123 ASP A O 1
ATOM 914 N N . GLU A 1 124 ? 6.500 -8.031 -8.124 1.00 95.44 124 GLU A N 1
ATOM 915 C CA . GLU A 1 124 ? 7.829 -7.829 -8.659 1.00 95.44 124 GLU A CA 1
ATOM 916 C C . GLU A 1 124 ? 7.783 -7.245 -10.077 1.00 95.44 124 GLU A C 1
ATOM 918 O O . GLU A 1 124 ? 6.949 -7.581 -10.925 1.00 95.44 124 GLU A O 1
ATOM 923 N N . TYR A 1 125 ? 8.744 -6.363 -10.336 1.00 95.00 125 TYR A N 1
ATOM 924 C CA . TYR A 1 125 ? 8.943 -5.705 -11.619 1.00 95.00 125 TYR A CA 1
ATOM 925 C C . TYR A 1 125 ? 10.424 -5.797 -12.018 1.00 95.00 125 TYR A C 1
ATOM 927 O O . TYR A 1 125 ? 11.180 -4.818 -11.911 1.00 95.00 125 TYR A O 1
ATOM 935 N N . PRO A 1 126 ? 10.895 -6.994 -12.426 1.00 93.56 126 PRO A N 1
ATOM 936 C CA . PRO A 1 126 ? 12.310 -7.239 -12.689 1.00 93.56 126 PRO A CA 1
ATOM 937 C C . PRO A 1 126 ? 12.913 -6.319 -13.757 1.00 93.56 126 PRO A C 1
ATOM 939 O O . PRO A 1 126 ? 14.124 -6.090 -13.732 1.00 93.56 126 PRO A O 1
ATOM 942 N N . GLU A 1 127 ? 12.089 -5.775 -14.656 1.00 93.69 127 GLU A N 1
ATOM 943 C CA . GLU A 1 127 ? 12.463 -4.851 -15.730 1.00 93.69 127 GLU A CA 1
ATOM 944 C C . GLU A 1 127 ? 13.052 -3.532 -15.207 1.00 93.69 127 GLU A C 1
ATOM 946 O O . GLU A 1 127 ? 13.900 -2.940 -15.871 1.00 93.69 127 GLU A O 1
ATOM 951 N N . ILE A 1 128 ? 12.645 -3.095 -14.009 1.00 90.25 128 ILE A N 1
ATOM 952 C CA . ILE A 1 128 ? 13.195 -1.907 -13.326 1.00 90.25 128 ILE A CA 1
ATOM 953 C C . ILE A 1 128 ? 14.040 -2.278 -12.101 1.00 90.25 128 ILE A C 1
ATOM 955 O O . ILE A 1 128 ? 14.435 -1.413 -11.324 1.00 90.25 128 ILE A O 1
ATOM 959 N N . GLY A 1 129 ? 14.328 -3.570 -11.920 1.00 90.19 129 GLY A N 1
ATOM 960 C CA . GLY A 1 129 ? 15.140 -4.079 -10.816 1.00 90.19 129 GLY A CA 1
ATOM 961 C C . GLY A 1 129 ? 14.390 -4.306 -9.501 1.00 90.19 129 GLY A C 1
ATOM 962 O O . GLY A 1 129 ? 15.031 -4.677 -8.519 1.00 90.19 129 GLY A O 1
ATOM 963 N N . LEU A 1 130 ? 13.063 -4.148 -9.466 1.00 91.81 130 LEU A N 1
ATOM 964 C CA . LEU A 1 130 ? 12.248 -4.492 -8.300 1.00 91.81 130 LEU A CA 1
ATOM 965 C C . LEU A 1 130 ? 12.002 -6.004 -8.300 1.00 91.81 130 LEU A C 1
ATOM 967 O O . L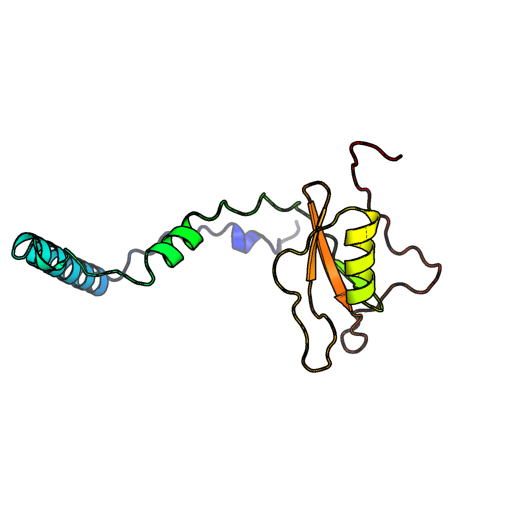EU A 1 130 ? 11.267 -6.508 -9.141 1.00 91.81 130 LEU A O 1
ATOM 971 N N . ARG A 1 131 ? 12.637 -6.747 -7.394 1.00 92.38 131 ARG A N 1
ATOM 972 C CA . ARG A 1 131 ? 12.544 -8.214 -7.358 1.00 92.38 131 ARG A CA 1
ATOM 973 C C . ARG A 1 131 ? 12.091 -8.695 -5.998 1.00 92.38 131 ARG A C 1
ATOM 975 O O . ARG A 1 131 ? 12.556 -8.171 -4.984 1.00 92.38 131 ARG A O 1
ATOM 982 N N . ALA A 1 132 ? 11.234 -9.709 -5.992 1.00 91.44 132 ALA A N 1
ATOM 983 C CA . ALA A 1 132 ? 10.887 -10.384 -4.759 1.00 91.44 132 ALA A CA 1
ATOM 984 C C . ALA A 1 132 ? 12.117 -11.114 -4.172 1.00 91.44 132 ALA A C 1
ATOM 986 O O . ALA A 1 132 ? 13.046 -11.473 -4.909 1.00 91.44 132 ALA A O 1
ATOM 987 N N . PRO A 1 133 ? 12.155 -11.337 -2.846 1.00 88.50 133 PRO A N 1
ATOM 988 C CA . PRO A 1 133 ? 13.189 -12.145 -2.213 1.00 88.50 133 PRO A CA 1
ATOM 989 C C . PRO A 1 133 ? 13.290 -13.542 -2.829 1.00 88.50 133 PRO A C 1
ATOM 991 O O . PRO A 1 133 ? 12.277 -14.185 -3.105 1.00 88.50 133 PRO A O 1
ATOM 994 N N . SER A 1 134 ? 14.514 -14.056 -2.975 1.00 86.00 134 SER A N 1
ATOM 995 C CA . SER A 1 134 ? 14.713 -15.462 -3.333 1.00 86.00 134 SER A CA 1
ATOM 996 C C . SER A 1 134 ? 14.045 -16.378 -2.297 1.00 86.00 134 SER A C 1
ATOM 998 O O . SER A 1 134 ? 14.123 -16.091 -1.097 1.00 86.00 134 SER A O 1
ATOM 1000 N N . PRO A 1 135 ? 13.457 -17.514 -2.715 1.00 82.06 135 PRO A N 1
ATOM 1001 C CA . PRO A 1 135 ? 12.937 -18.501 -1.780 1.00 82.06 135 PRO A CA 1
ATOM 1002 C C . PRO A 1 135 ? 13.982 -18.876 -0.722 1.00 82.06 135 PRO A C 1
ATOM 1004 O O . PRO A 1 135 ? 15.165 -19.023 -1.027 1.00 82.06 135 PRO A O 1
ATOM 1007 N N . GLN A 1 136 ? 13.539 -19.009 0.529 1.00 78.75 136 GLN A N 1
ATOM 1008 C CA . GLN A 1 136 ? 14.382 -19.301 1.698 1.00 78.75 136 GLN A CA 1
ATOM 1009 C C . GLN A 1 136 ? 15.471 -18.256 2.029 1.00 78.75 136 GLN A C 1
ATOM 1011 O O . GLN A 1 136 ? 16.298 -18.507 2.907 1.00 78.75 136 GLN A O 1
ATOM 1016 N N . ALA A 1 137 ? 15.469 -17.078 1.400 1.00 82.12 137 ALA A N 1
ATOM 1017 C CA . ALA A 1 137 ? 16.317 -15.960 1.801 1.00 82.12 137 ALA A CA 1
ATOM 1018 C C . ALA A 1 137 ? 15.540 -14.985 2.697 1.00 82.12 137 ALA A C 1
ATOM 1020 O O . ALA A 1 137 ? 14.422 -14.585 2.380 1.00 82.12 137 ALA A O 1
ATOM 1021 N N . VAL A 1 138 ? 16.152 -14.561 3.805 1.00 69.44 138 VAL A N 1
ATOM 1022 C CA . VAL A 1 138 ? 15.605 -13.493 4.651 1.00 69.44 138 VAL A CA 1
ATOM 1023 C C . VAL A 1 138 ? 16.271 -12.182 4.252 1.00 69.44 138 VAL A C 1
ATOM 1025 O O . VAL A 1 138 ? 17.439 -11.961 4.561 1.00 69.44 138 VAL A O 1
ATOM 1028 N N . SER A 1 139 ? 15.542 -11.316 3.546 1.00 72.50 139 SER A N 1
ATOM 1029 C CA . SER A 1 139 ? 16.049 -9.994 3.148 1.00 72.50 139 SER A CA 1
ATOM 1030 C C . SER A 1 139 ? 15.969 -8.987 4.296 1.00 72.50 139 SER A C 1
ATOM 1032 O O . SER A 1 139 ? 16.896 -8.215 4.516 1.00 72.50 139 SER A O 1
ATOM 1034 N N . VAL A 1 140 ? 14.856 -9.012 5.032 1.00 84.88 140 VAL A N 1
ATOM 1035 C CA . VAL A 1 140 ? 14.506 -8.099 6.127 1.00 84.88 140 VAL A CA 1
ATOM 1036 C C . VAL A 1 140 ? 13.602 -8.848 7.107 1.00 84.88 140 VAL A C 1
ATOM 1038 O O . VAL A 1 140 ? 12.869 -9.753 6.716 1.00 84.88 140 VAL A O 1
ATOM 1041 N N . SER A 1 141 ? 13.641 -8.467 8.383 1.00 84.94 141 SER A N 1
ATOM 1042 C CA . SER A 1 141 ? 12.644 -8.863 9.382 1.00 84.94 141 SER A CA 1
ATOM 1043 C C . SER A 1 141 ? 11.820 -7.646 9.789 1.00 84.94 141 SER A C 1
ATOM 1045 O O . SER A 1 141 ? 12.381 -6.592 10.083 1.00 84.94 141 SER A O 1
ATOM 1047 N N . LEU A 1 142 ? 10.497 -7.796 9.805 1.00 86.56 142 LEU A N 1
ATOM 1048 C CA . LEU A 1 142 ? 9.565 -6.775 10.276 1.00 86.56 142 LEU A CA 1
ATOM 1049 C C . LEU A 1 142 ? 9.059 -7.173 11.660 1.00 86.56 142 LEU A C 1
ATOM 1051 O O . LEU A 1 142 ? 8.682 -8.323 11.873 1.00 86.56 142 LEU A O 1
ATOM 1055 N N . MET A 1 143 ? 9.059 -6.227 12.595 1.00 85.62 143 MET A N 1
ATOM 1056 C CA . MET A 1 143 ? 8.528 -6.435 13.938 1.00 85.62 143 MET A CA 1
ATOM 1057 C C . MET A 1 143 ? 7.169 -5.757 14.041 1.00 85.62 143 MET A C 1
ATOM 1059 O O . MET A 1 143 ? 7.069 -4.544 13.860 1.00 85.62 143 MET A O 1
ATOM 1063 N N . LEU A 1 144 ? 6.140 -6.546 14.339 1.00 82.12 144 LEU A N 1
ATOM 1064 C CA . LEU A 1 144 ? 4.778 -6.065 14.496 1.00 82.12 144 LEU A CA 1
ATOM 1065 C C . LEU A 1 144 ? 4.348 -6.205 15.962 1.00 82.12 144 LEU A C 1
ATOM 1067 O O . LEU A 1 144 ? 4.329 -7.326 16.472 1.00 82.12 144 LEU A O 1
ATOM 1071 N N . PRO A 1 145 ? 4.001 -5.108 16.656 1.00 79.19 145 PRO A N 1
ATOM 1072 C CA . PRO A 1 145 ? 3.381 -5.211 17.964 1.00 79.19 145 PRO A CA 1
ATOM 1073 C C . PRO A 1 145 ? 1.946 -5.727 17.805 1.00 79.19 145 PRO A C 1
ATOM 1075 O O . PRO A 1 145 ? 1.158 -5.186 17.025 1.00 79.19 145 PRO A O 1
ATOM 1078 N N . VAL A 1 146 ? 1.612 -6.766 18.562 1.00 79.38 146 VAL A N 1
ATOM 1079 C CA . VAL A 1 146 ? 0.258 -7.316 18.679 1.00 79.38 146 VAL A CA 1
ATOM 1080 C C . VAL A 1 146 ? -0.135 -7.355 20.151 1.00 79.38 146 VAL A C 1
ATOM 1082 O O . VAL A 1 146 ? 0.730 -7.402 21.027 1.00 79.38 146 VAL A O 1
ATOM 1085 N N . VAL A 1 147 ? -1.436 -7.267 20.427 1.00 81.75 147 VAL A N 1
ATOM 1086 C CA . VAL A 1 147 ? -1.948 -7.294 21.808 1.00 81.75 147 VAL A CA 1
ATOM 1087 C C . VAL A 1 147 ? -1.894 -8.697 22.408 1.00 81.75 147 VAL A C 1
ATOM 1089 O O . VAL A 1 147 ? -1.761 -8.831 23.620 1.00 81.75 147 VAL A O 1
ATOM 1092 N N . ASP A 1 148 ? -1.985 -9.707 21.546 1.00 79.50 148 ASP A N 1
ATOM 1093 C CA . ASP A 1 148 ? -1.980 -11.130 21.859 1.00 79.50 148 ASP A CA 1
ATOM 1094 C C . ASP A 1 148 ? -1.372 -11.891 20.665 1.00 79.50 148 ASP A C 1
ATOM 1096 O O . ASP A 1 148 ? -1.505 -11.442 19.522 1.00 79.50 148 ASP A O 1
ATOM 1100 N N . THR A 1 149 ? -0.652 -12.978 20.936 1.00 78.00 149 THR A N 1
ATOM 1101 C CA . THR A 1 149 ? 0.017 -13.835 19.937 1.00 78.00 149 THR A CA 1
ATOM 1102 C C . THR A 1 149 ? -0.654 -15.194 19.751 1.00 78.00 149 THR A C 1
ATOM 1104 O O . THR A 1 149 ? -0.192 -15.965 18.907 1.00 78.00 149 THR A O 1
ATOM 1107 N N . ASP A 1 150 ? -1.669 -15.493 20.561 1.00 69.62 150 ASP A N 1
ATOM 1108 C CA . ASP A 1 150 ? -2.433 -16.743 20.530 1.00 69.62 150 ASP A CA 1
ATOM 1109 C C . ASP A 1 150 ? -3.501 -16.745 19.418 1.00 69.62 150 ASP A C 1
ATOM 1111 O O . ASP A 1 150 ? -3.732 -17.836 18.840 1.00 69.62 150 ASP A O 1
#

Foldseek 3Di:
DDDDDVCVVVVPPPDDDDPDPVVVVVVVVVVVVVVVVCVVCVCPCPPPPPVCPVVVVCVVPVPDQPDAPPDAAEAADQAPVVVVVCCCVVQVWDWDDDFDADPVRWRPWTWTDGLSHIHMYTYADVVVPRDHDDPPDDPDDDDHDDPDDD

pLDDT: mean 81.7, std 14.07, range [44.5, 98.19]

Nearest PDB structures (foldseek):
  2p7m-assembly4_B  TM=8.440E-01  e=7.976E-02  Listeria monocytogenes EGD-e
  2p7m-assembly4_E-3  TM=8.426E-01  e=1.170E-01  Listeria monocytogenes EGD-e
  2p7p-assembly4_B  TM=8.436E-01  e=1.611E-01  Listeria monocytogenes EGD-e
  2p7q-assembly4_C-2  TM=7.388E-01  e=9.063E-02  Listeria monocytogenes EGD-e
  1r9c-assembly1_A  TM=7.951E-01  e=1.611E-01  Mesorhizobium loti

Radius of gyration: 25.23 Å; Cα contacts (8 Å, |Δi|>4): 122; chains: 1; bounding box: 68×63×40 Å